Protein AF-A0A2N9QS68-F1 (afdb_monomer)

Secondary structure (DSSP, 8-state):
-PPPP-PPPPPP-PPP---PPPS-HHHHHTTS----SSS-S-TTS------PPP------GGG----

Sequence (67 aa):
MKKIRQTVRQLYVRPTVEVVKVETEGNFLAESPLVRPGGGGTTSHPGSIQVVPPTEEDGGDDDNLEG

Structure (mmCIF, N/CA/C/O backbone):
data_AF-A0A2N9QS68-F1
#
_entry.id   AF-A0A2N9QS68-F1
#
loop_
_atom_site.group_PDB
_atom_site.id
_atom_site.type_symbol
_atom_site.label_atom_id
_atom_site.label_alt_id
_atom_site.label_comp_id
_atom_site.label_asym_id
_atom_site.label_entity_id
_atom_site.label_seq_id
_atom_site.pdbx_PDB_ins_code
_atom_site.Cartn_x
_atom_site.Cartn_y
_atom_site.Cartn_z
_atom_site.occupancy
_atom_site.B_iso_or_equiv
_atom_site.auth_seq_id
_atom_site.auth_comp_id
_atom_site.auth_asym_id
_atom_site.auth_atom_id
_atom_site.pdbx_PDB_model_num
ATOM 1 N N . MET A 1 1 ? -45.549 11.292 29.869 1.00 55.12 1 MET A N 1
ATOM 2 C CA . MET A 1 1 ? -44.689 10.159 30.289 1.00 55.12 1 MET A CA 1
ATOM 3 C C . MET A 1 1 ? -43.343 10.297 29.589 1.00 55.12 1 MET A C 1
ATOM 5 O O . MET A 1 1 ? -43.330 10.386 28.366 1.00 55.12 1 MET A O 1
ATOM 9 N N . LYS A 1 2 ? -42.228 10.408 30.324 1.00 59.56 2 LYS A N 1
ATOM 10 C CA . LYS A 1 2 ? -40.887 10.515 29.719 1.00 59.56 2 LYS A CA 1
ATOM 11 C C . LYS A 1 2 ? -40.408 9.115 29.324 1.00 59.56 2 LYS A C 1
ATOM 13 O O . LYS A 1 2 ? -40.437 8.211 30.151 1.00 59.56 2 LYS A O 1
ATOM 18 N N . LYS A 1 3 ? -40.009 8.926 28.063 1.00 70.69 3 LYS A N 1
ATOM 19 C CA . LYS A 1 3 ? -39.445 7.654 27.591 1.00 70.69 3 LYS A CA 1
ATOM 20 C C . LYS A 1 3 ? -37.998 7.550 28.070 1.00 70.69 3 LYS A C 1
ATOM 22 O O . LYS A 1 3 ? -37.172 8.374 27.688 1.00 70.69 3 LYS A O 1
ATOM 27 N N . ILE A 1 4 ? -37.709 6.548 28.893 1.00 76.06 4 ILE A N 1
ATOM 28 C CA . ILE A 1 4 ? -36.342 6.193 29.278 1.00 76.06 4 ILE A CA 1
ATOM 29 C C . ILE A 1 4 ? -35.723 5.478 28.074 1.00 76.06 4 ILE A C 1
ATOM 31 O O . ILE A 1 4 ? -36.255 4.466 27.618 1.00 76.06 4 ILE A O 1
ATOM 35 N N . ARG A 1 5 ? -34.645 6.031 27.512 1.00 77.62 5 ARG A N 1
ATOM 36 C CA . ARG A 1 5 ? -33.882 5.369 26.448 1.00 77.62 5 ARG A CA 1
ATOM 37 C C . ARG A 1 5 ? -32.754 4.592 27.102 1.00 77.62 5 ARG A C 1
ATOM 39 O O . ARG A 1 5 ? -31.897 5.184 27.747 1.00 77.62 5 ARG A O 1
ATOM 46 N N . GLN A 1 6 ? -32.776 3.277 26.945 1.00 80.25 6 GLN A N 1
ATOM 47 C CA . GLN A 1 6 ? -31.699 2.413 27.398 1.00 80.25 6 GLN A CA 1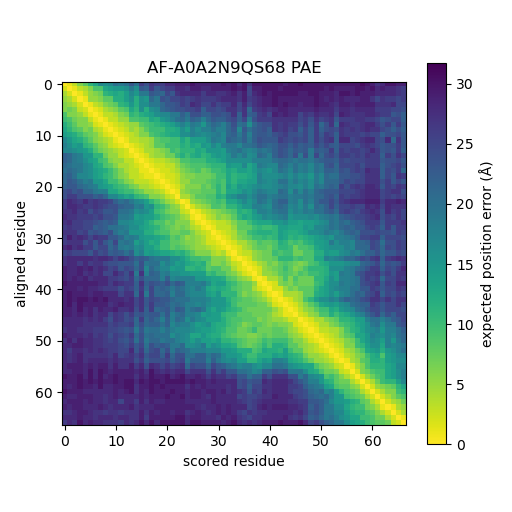
ATOM 48 C C . GLN A 1 6 ? -30.705 2.249 26.246 1.00 80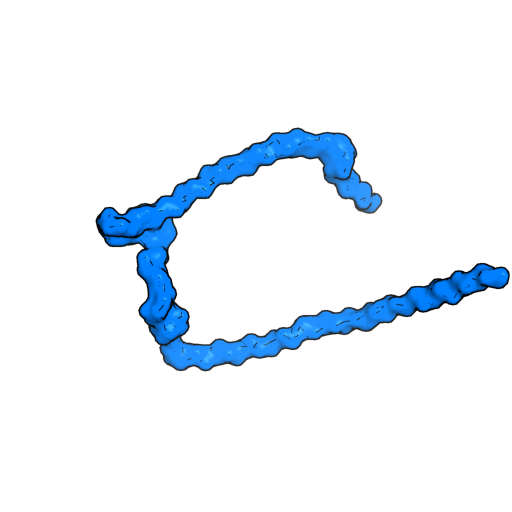.25 6 GLN A C 1
ATOM 50 O O . GLN A 1 6 ? -31.009 1.615 25.239 1.00 80.25 6 GLN A O 1
ATOM 55 N N 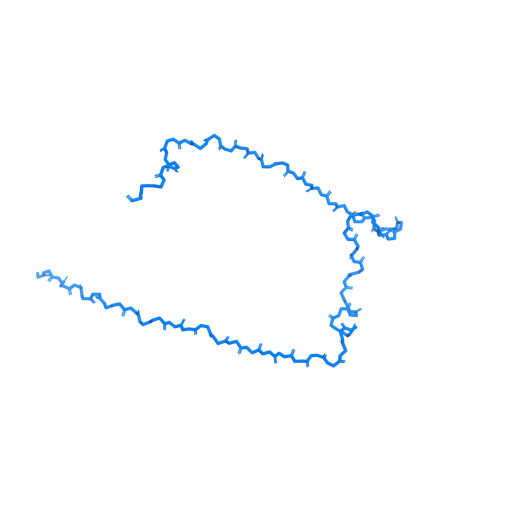. THR A 1 7 ? -29.534 2.863 26.367 1.00 79.25 7 THR A N 1
ATOM 56 C CA . THR A 1 7 ? -28.407 2.659 25.450 1.00 79.25 7 THR A CA 1
ATOM 57 C C . THR A 1 7 ? -27.551 1.503 25.951 1.00 79.25 7 THR A C 1
ATOM 59 O O . THR A 1 7 ? -27.085 1.519 27.088 1.00 79.25 7 THR A O 1
ATOM 62 N N . VAL A 1 8 ? -27.342 0.497 25.104 1.00 83.94 8 VAL A N 1
ATOM 63 C CA . VAL A 1 8 ? -26.437 -0.632 25.356 1.00 83.94 8 VAL A CA 1
ATOM 64 C C . VAL A 1 8 ? -25.139 -0.435 24.573 1.00 83.94 8 VAL A C 1
ATOM 66 O O . VAL A 1 8 ? -25.175 -0.005 23.421 1.00 83.94 8 VAL A O 1
ATOM 69 N N . ARG A 1 9 ? -23.986 -0.738 25.186 1.00 81.69 9 ARG A N 1
ATOM 70 C CA . ARG A 1 9 ? -22.692 -0.738 24.480 1.00 81.69 9 ARG A CA 1
ATOM 71 C C . ARG A 1 9 ? -22.711 -1.819 23.403 1.00 81.69 9 ARG A C 1
ATOM 73 O O . ARG A 1 9 ? -23.002 -2.975 23.702 1.00 81.69 9 ARG A O 1
ATOM 80 N N . GLN A 1 10 ? -22.364 -1.452 22.173 1.00 82.19 10 GLN A N 1
ATOM 81 C CA . GLN A 1 10 ? -22.088 -2.436 21.132 1.00 82.19 10 GLN A CA 1
ATOM 82 C C . GLN A 1 10 ? -20.821 -3.223 21.487 1.00 82.19 10 GLN A C 1
ATOM 84 O O . GLN A 1 10 ? -19.854 -2.670 22.017 1.00 82.19 10 GLN A O 1
ATOM 89 N N . LEU A 1 11 ? -20.847 -4.528 21.214 1.00 83.44 11 LEU A N 1
ATOM 90 C CA . LEU A 1 11 ? -19.666 -5.377 21.305 1.00 83.44 11 LEU A CA 1
ATOM 91 C C . LEU A 1 11 ? -18.662 -4.960 20.229 1.00 83.44 11 LEU A C 1
ATOM 93 O O . LEU A 1 11 ? -19.046 -4.610 19.114 1.00 83.44 11 LEU A O 1
ATOM 97 N N . TYR A 1 12 ? -17.376 -5.019 20.568 1.00 82.69 12 TYR A N 1
ATOM 98 C CA . TYR A 1 12 ? -16.310 -4.772 19.608 1.00 82.69 12 TYR A CA 1
ATOM 99 C C . TYR A 1 12 ? -16.378 -5.812 18.483 1.00 82.69 12 TYR A C 1
ATOM 101 O O . TYR A 1 12 ? -16.217 -7.011 18.719 1.00 82.69 12 TYR A O 1
ATOM 109 N N . VAL A 1 13 ? -16.620 -5.346 17.260 1.00 84.75 13 VAL A N 1
ATOM 110 C CA . VAL A 1 13 ? -16.539 -6.173 16.058 1.00 84.75 13 VAL A CA 1
ATOM 111 C C . VAL A 1 13 ? -15.091 -6.143 15.598 1.00 84.75 13 VAL A C 1
ATOM 113 O O . VAL A 1 13 ? -14.607 -5.121 15.115 1.00 84.75 13 VAL A O 1
ATOM 116 N N . ARG A 1 14 ? -14.378 -7.258 15.773 1.00 83.56 14 ARG A N 1
ATOM 117 C CA . ARG A 1 14 ? -13.025 -7.382 15.224 1.00 83.56 14 ARG A CA 1
ATOM 118 C C . ARG A 1 14 ? -13.086 -7.389 13.690 1.00 83.56 14 ARG A C 1
ATOM 120 O O . ARG A 1 14 ? -13.988 -8.024 13.134 1.00 83.56 14 ARG A O 1
ATOM 127 N N . PRO A 1 15 ? -12.132 -6.752 12.999 1.00 84.69 15 PRO A N 1
ATOM 128 C CA . PRO A 1 15 ? -12.020 -6.894 11.557 1.00 84.69 15 PRO A CA 1
ATOM 129 C C . PRO A 1 15 ? -11.716 -8.353 11.199 1.00 84.69 15 PRO A C 1
ATOM 131 O O . PRO A 1 15 ? -10.982 -9.047 11.907 1.00 84.69 15 PRO A O 1
ATOM 134 N N . THR A 1 16 ? -12.297 -8.818 10.096 1.00 87.81 16 THR A N 1
ATOM 135 C CA . THR A 1 16 ? -11.898 -10.081 9.468 1.00 87.81 16 THR A CA 1
ATOM 136 C C . THR A 1 16 ? -10.874 -9.751 8.393 1.00 87.81 16 THR A C 1
ATOM 138 O O . THR A 1 16 ? -11.091 -8.8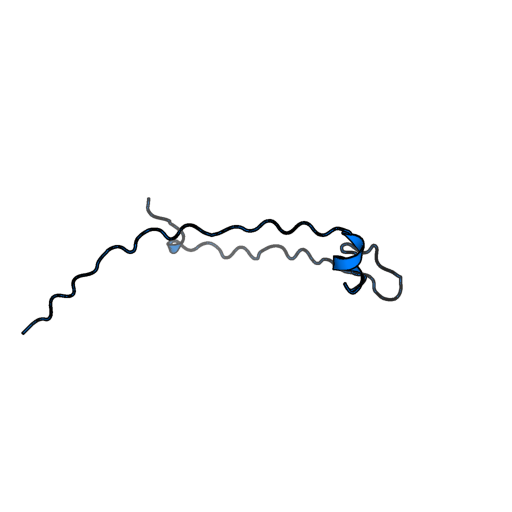29 7.611 1.00 87.81 16 THR A O 1
ATOM 141 N N . VAL A 1 17 ? -9.752 -10.468 8.387 1.00 84.75 17 VAL A N 1
ATOM 142 C CA . VAL A 1 17 ? -8.663 -10.270 7.427 1.00 84.75 17 VAL A CA 1
ATOM 143 C C . VAL A 1 17 ? -8.526 -11.535 6.596 1.00 84.75 17 VAL A C 1
ATOM 145 O O . VAL A 1 17 ? -8.489 -12.634 7.146 1.00 84.75 17 VAL A O 1
ATOM 148 N N . GLU A 1 18 ? -8.430 -11.365 5.283 1.00 88.12 18 GLU A N 1
ATOM 149 C CA . GLU A 1 18 ? -8.143 -12.429 4.329 1.00 88.12 18 GLU A CA 1
ATOM 150 C C . GLU A 1 18 ? -6.855 -12.087 3.577 1.00 88.12 18 GLU A C 1
ATOM 152 O O . GLU A 1 18 ? -6.655 -10.947 3.155 1.00 88.12 18 GLU A O 1
ATOM 157 N N . VAL A 1 19 ? -5.966 -13.071 3.437 1.00 83.62 19 VAL A N 1
ATOM 158 C CA . VAL A 1 19 ? -4.718 -12.931 2.681 1.00 83.62 19 VAL A CA 1
ATOM 159 C C . VAL A 1 19 ? -4.876 -13.694 1.375 1.00 83.62 19 VAL A C 1
ATOM 161 O O . VAL A 1 19 ? -4.891 -14.923 1.367 1.00 83.62 19 VAL A O 1
ATOM 164 N N . VAL A 1 20 ? -4.976 -12.960 0.270 1.00 81.19 20 VAL A N 1
ATOM 165 C CA . VAL A 1 20 ? -5.069 -13.540 -1.071 1.00 81.19 20 VAL A CA 1
ATOM 166 C C . VAL A 1 20 ? -3.673 -13.594 -1.681 1.00 81.19 20 VAL A C 1
ATOM 168 O O . VAL A 1 20 ? -3.015 -12.567 -1.844 1.00 81.19 20 VAL A O 1
ATOM 171 N N . LYS A 1 21 ? -3.209 -14.800 -2.020 1.00 77.62 21 LYS A N 1
ATOM 172 C CA . LYS A 1 21 ? -1.942 -14.992 -2.730 1.00 77.62 21 LYS A CA 1
ATOM 173 C C . LYS A 1 21 ? -2.186 -14.856 -4.231 1.00 77.62 21 LYS A C 1
ATOM 175 O O . LYS A 1 21 ? -2.897 -15.667 -4.813 1.00 77.62 21 LYS A O 1
ATOM 180 N N . VAL A 1 22 ? -1.580 -13.849 -4.850 1.00 75.25 22 VAL A N 1
ATOM 181 C CA . VAL A 1 22 ? -1.599 -13.671 -6.307 1.00 75.25 22 VAL A CA 1
ATOM 182 C C . VAL A 1 22 ? -0.357 -14.354 -6.882 1.00 75.25 22 VAL A C 1
ATOM 184 O O . VAL A 1 22 ? 0.756 -14.072 -6.450 1.00 75.25 22 VAL A O 1
ATOM 187 N N . GLU A 1 23 ? -0.538 -15.288 -7.820 1.00 73.25 23 GLU A N 1
ATOM 188 C CA . GLU A 1 23 ? 0.554 -16.117 -8.367 1.00 73.25 23 GLU A CA 1
ATOM 189 C C . GLU A 1 23 ? 1.567 -15.323 -9.207 1.00 73.25 23 GLU A C 1
ATOM 191 O O . GLU A 1 23 ? 2.717 -15.732 -9.349 1.00 73.25 23 GLU A O 1
ATOM 196 N N . THR A 1 24 ? 1.163 -14.163 -9.725 1.00 67.94 24 THR A N 1
ATOM 197 C CA . THR A 1 24 ? 1.993 -13.293 -10.565 1.00 67.94 24 THR A CA 1
ATOM 198 C C . THR A 1 24 ? 1.682 -11.832 -10.271 1.00 67.94 24 THR A C 1
ATOM 200 O O . THR A 1 24 ? 0.676 -11.300 -10.744 1.00 67.94 24 THR A O 1
ATOM 203 N N . GLU A 1 25 ? 2.573 -11.171 -9.532 1.00 61.72 25 GLU A N 1
ATOM 204 C CA . GLU A 1 25 ? 2.514 -9.730 -9.233 1.00 61.72 25 GLU A CA 1
ATOM 205 C C . GLU A 1 25 ? 2.380 -8.876 -10.508 1.00 61.72 25 GLU A C 1
ATOM 207 O O . GLU A 1 25 ? 1.709 -7.846 -10.508 1.00 61.72 25 GLU A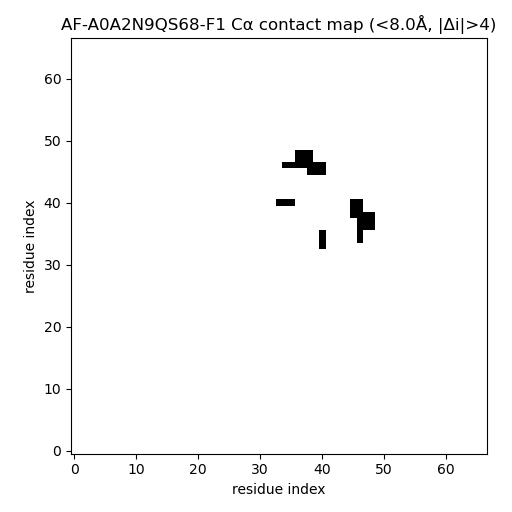 O 1
ATOM 212 N N . GLY A 1 26 ? 2.940 -9.354 -11.627 1.00 60.88 26 GLY A N 1
ATOM 213 C CA . GLY A 1 26 ? 2.881 -8.678 -12.923 1.00 60.88 26 GLY A CA 1
ATOM 214 C C . GLY A 1 26 ? 1.473 -8.530 -13.507 1.00 60.88 26 GLY A C 1
ATOM 215 O O . GLY A 1 26 ? 1.208 -7.532 -14.167 1.00 60.88 26 GLY A O 1
ATOM 216 N N . ASN A 1 27 ? 0.547 -9.457 -13.231 1.00 63.59 27 ASN A N 1
ATOM 217 C CA . ASN A 1 27 ? -0.807 -9.407 -13.805 1.00 63.59 27 ASN A CA 1
ATOM 218 C C . ASN A 1 27 ? -1.717 -8.407 -13.087 1.00 63.59 27 ASN A C 1
ATOM 220 O O . ASN A 1 27 ? -2.641 -7.877 -13.694 1.00 63.59 27 ASN A O 1
ATOM 224 N N . PHE A 1 28 ? -1.456 -8.128 -11.807 1.00 66.06 28 PHE A N 1
ATOM 225 C CA . PHE A 1 28 ? -2.257 -7.172 -11.043 1.00 66.06 28 PHE A CA 1
ATOM 226 C C . PHE A 1 28 ? -2.054 -5.734 -11.539 1.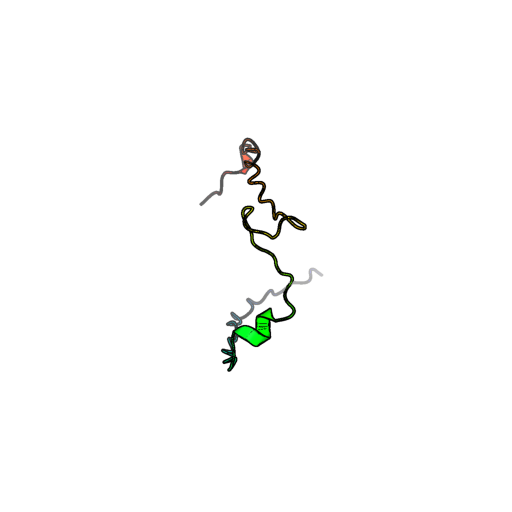00 66.06 28 PHE A C 1
ATOM 228 O O . PHE A 1 28 ? -2.958 -4.907 -11.462 1.00 66.06 28 PHE A O 1
ATOM 235 N N . LEU A 1 29 ? -0.866 -5.454 -12.079 1.00 70.56 29 LEU A N 1
ATOM 236 C CA . LEU A 1 29 ? -0.466 -4.133 -12.556 1.00 70.56 29 LEU A CA 1
ATOM 237 C C . LEU A 1 29 ? -0.340 -4.048 -14.083 1.00 70.56 29 LEU A C 1
ATOM 239 O O . LEU A 1 29 ? -0.015 -2.979 -14.591 1.00 70.56 29 LEU A O 1
ATOM 243 N N . ALA A 1 30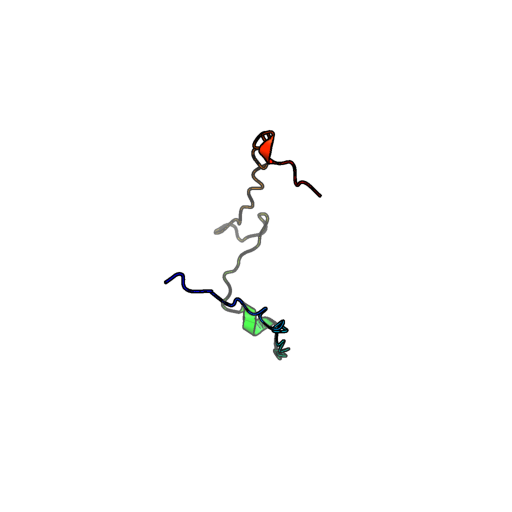 ? -0.615 -5.130 -14.818 1.00 69.81 30 ALA A N 1
ATOM 244 C CA . ALA A 1 30 ? -0.474 -5.180 -16.277 1.00 69.81 30 ALA A CA 1
ATOM 245 C C . ALA A 1 30 ? -1.328 -4.124 -17.003 1.00 69.81 30 ALA A C 1
ATOM 247 O O . ALA A 1 30 ? -0.872 -3.541 -17.980 1.00 69.81 30 ALA A O 1
ATOM 248 N N . GLU A 1 31 ? -2.525 -3.841 -16.482 1.00 70.88 31 GLU A N 1
ATOM 249 C CA . GLU A 1 31 ? -3.444 -2.804 -16.987 1.00 70.88 31 GLU A CA 1
ATOM 250 C C . GLU A 1 31 ? -3.370 -1.498 -16.178 1.00 70.88 31 G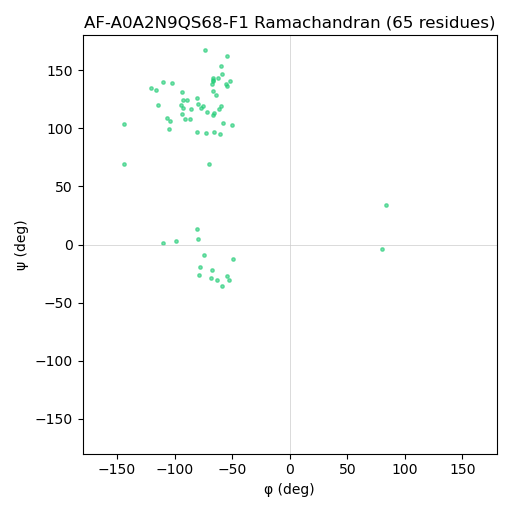LU A C 1
ATOM 252 O O . GLU A 1 31 ? -4.133 -0.558 -16.414 1.00 70.88 31 GLU A O 1
ATOM 257 N N . SER A 1 32 ? -2.478 -1.419 -15.184 1.00 69.56 32 SER A N 1
ATOM 258 C CA . SER A 1 32 ? -2.289 -0.166 -14.461 1.00 69.56 32 SER A CA 1
ATOM 259 C C . SER A 1 32 ? -1.662 0.866 -15.405 1.00 69.56 32 SER A C 1
ATOM 261 O O . SER A 1 32 ? -0.755 0.530 -16.174 1.00 69.56 32 SER A O 1
ATOM 263 N N . PRO A 1 33 ? -2.123 2.129 -15.384 1.00 70.25 33 PRO A N 1
ATOM 264 C CA . PRO A 1 33 ? -1.478 3.180 -16.149 1.00 70.25 33 PRO A CA 1
ATOM 265 C C . PRO A 1 33 ? 0.020 3.218 -15.841 1.00 70.25 33 PRO A C 1
ATOM 267 O O . PRO A 1 33 ? 0.419 3.073 -14.684 1.00 70.25 33 PRO A O 1
ATOM 270 N N . LEU A 1 34 ? 0.850 3.452 -16.862 1.00 65.69 34 LEU A N 1
ATOM 271 C CA . LEU A 1 34 ? 2.301 3.593 -16.713 1.00 65.69 34 LEU A CA 1
ATOM 272 C C . LEU A 1 34 ? 2.638 4.911 -15.991 1.00 65.69 34 LEU A C 1
ATOM 274 O O . LEU A 1 34 ? 3.160 5.859 -16.578 1.00 65.69 34 LEU A O 1
ATOM 278 N N . VAL A 1 35 ? 2.306 4.994 -14.706 1.00 61.97 35 VAL A N 1
ATOM 279 C CA . VAL A 1 35 ? 2.559 6.148 -13.850 1.00 61.97 35 VAL A CA 1
ATOM 280 C C . VAL A 1 35 ? 3.888 5.904 -13.157 1.00 61.97 35 VAL A C 1
ATOM 282 O O . VAL A 1 35 ? 4.022 5.005 -12.332 1.00 61.97 35 VAL A O 1
ATOM 285 N N . ARG A 1 36 ? 4.892 6.709 -13.504 1.00 65.88 36 ARG A N 1
ATOM 286 C CA . ARG A 1 36 ? 6.155 6.801 -12.764 1.00 65.88 36 ARG A CA 1
ATOM 287 C C . ARG A 1 36 ? 6.135 8.107 -11.971 1.00 65.88 36 ARG A C 1
ATOM 289 O O . ARG A 1 36 ? 6.357 9.164 -12.570 1.00 65.88 36 ARG A O 1
ATOM 296 N N . PRO A 1 37 ? 5.822 8.063 -10.664 1.00 64.31 37 PRO A N 1
ATOM 297 C CA . PRO A 1 37 ? 5.842 9.249 -9.820 1.00 64.31 37 PRO A CA 1
ATOM 298 C C . PRO A 1 37 ? 7.247 9.872 -9.822 1.00 64.31 37 PRO A C 1
ATOM 300 O O . PRO A 1 37 ? 8.243 9.158 -9.915 1.00 64.31 37 PRO A O 1
ATOM 303 N N . GLY A 1 38 ? 7.340 11.199 -9.720 1.00 60.75 38 GLY A N 1
ATOM 304 C CA . GLY A 1 38 ? 8.625 11.890 -9.543 1.00 60.75 38 GLY A CA 1
ATOM 305 C C . GLY A 1 38 ? 9.414 12.159 -10.829 1.00 60.75 38 GLY A C 1
ATOM 306 O O . GLY A 1 38 ? 10.639 12.124 -10.810 1.00 60.75 38 GLY A O 1
ATOM 307 N N . GLY A 1 39 ? 8.744 12.421 -11.955 1.00 61.59 39 GLY A N 1
ATOM 308 C CA . GLY A 1 39 ? 9.399 12.915 -13.175 1.00 61.59 39 GLY A CA 1
ATOM 309 C C . GLY A 1 39 ? 10.110 11.861 -14.031 1.00 61.59 39 GLY A C 1
ATOM 310 O O . GLY A 1 39 ? 10.552 12.183 -15.128 1.00 61.59 39 GLY A O 1
ATOM 311 N N . GLY A 1 40 ? 10.175 10.598 -13.600 1.00 62.59 40 GLY A N 1
ATOM 312 C CA . GLY A 1 40 ? 10.820 9.499 -14.341 1.00 62.59 40 GLY A CA 1
ATOM 313 C C . GLY A 1 40 ? 9.980 8.867 -15.466 1.00 62.59 40 GLY A C 1
ATOM 314 O O . GLY A 1 40 ? 10.296 7.761 -15.919 1.00 62.59 40 GLY A O 1
ATOM 315 N N . GLY A 1 41 ? 8.874 9.507 -15.862 1.00 64.12 41 GLY A N 1
ATOM 316 C CA . GLY A 1 41 ? 7.953 9.045 -16.907 1.00 64.12 41 GLY A CA 1
ATOM 317 C C . GLY A 1 41 ? 8.513 9.189 -18.326 1.00 64.12 41 GLY A C 1
ATOM 318 O O . GLY A 1 41 ? 9.523 9.848 -18.554 1.00 64.12 41 GLY A O 1
ATOM 319 N N . THR A 1 42 ? 7.854 8.562 -19.306 1.00 64.19 42 THR A N 1
ATOM 320 C CA . THR A 1 42 ? 8.174 8.779 -20.732 1.00 64.19 42 THR A CA 1
ATOM 321 C C . THR A 1 42 ? 7.984 10.252 -21.107 1.00 64.19 42 THR A C 1
ATOM 323 O O . THR A 1 42 ? 7.143 10.922 -20.512 1.00 64.19 42 THR A O 1
ATOM 326 N N . THR A 1 43 ? 8.697 10.749 -22.121 1.00 64.50 43 THR A N 1
ATOM 327 C CA . THR A 1 43 ? 8.640 12.163 -22.554 1.00 64.50 43 THR A CA 1
ATOM 328 C C . THR A 1 43 ? 7.227 12.661 -22.877 1.00 64.50 43 THR A C 1
ATOM 330 O O . THR A 1 43 ? 6.953 13.846 -22.728 1.00 64.50 43 THR A O 1
ATOM 333 N N . SER A 1 44 ? 6.319 11.765 -23.278 1.00 66.44 44 SER A N 1
ATOM 334 C CA . SER A 1 44 ? 4.915 12.077 -23.575 1.00 66.44 44 SER A CA 1
ATOM 335 C C . SER A 1 44 ? 4.029 12.233 -22.331 1.00 66.44 44 SER A C 1
ATOM 337 O O . SER A 1 44 ? 2.962 12.826 -22.430 1.00 66.44 44 SER A O 1
ATOM 339 N N . HIS A 1 45 ? 4.456 11.712 -21.175 1.00 61.22 45 HIS A N 1
ATOM 340 C CA . HIS A 1 45 ? 3.708 11.746 -19.912 1.00 61.22 45 HIS A CA 1
ATOM 341 C C . HIS A 1 45 ? 4.665 11.916 -18.716 1.00 61.22 45 HIS A C 1
ATOM 343 O O . HIS A 1 45 ? 4.864 10.974 -17.939 1.00 61.22 45 HIS A O 1
ATOM 349 N N . PRO A 1 46 ? 5.306 13.089 -18.556 1.00 64.69 46 PRO A N 1
ATOM 350 C CA . PRO A 1 46 ? 6.103 13.365 -17.370 1.00 64.69 46 PRO A 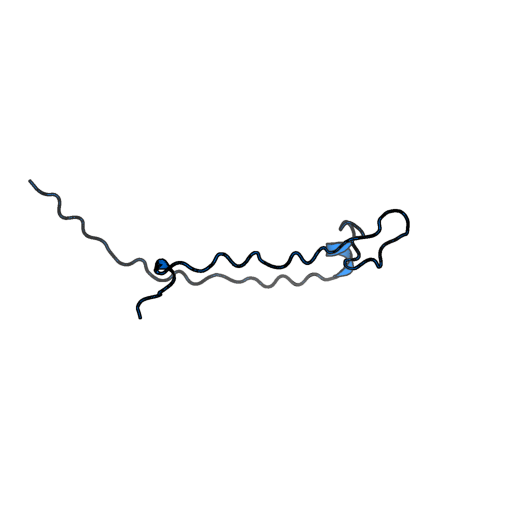CA 1
ATOM 351 C C . PRO A 1 46 ? 5.173 13.436 -16.151 1.00 64.69 46 PRO A C 1
ATOM 353 O O . PRO A 1 46 ? 4.355 14.344 -16.030 1.00 64.69 46 PRO A O 1
ATOM 356 N N . GLY A 1 47 ? 5.270 12.461 -15.245 1.00 63.56 47 GLY A N 1
ATOM 357 C CA . GLY A 1 47 ? 4.557 12.522 -13.970 1.00 63.56 47 GLY A CA 1
ATOM 358 C C . GLY A 1 47 ? 5.104 13.665 -13.113 1.00 63.56 47 GLY A C 1
ATOM 359 O O . GLY A 1 47 ? 6.318 13.771 -12.949 1.00 63.56 47 GLY A O 1
ATOM 360 N N . SER A 1 48 ? 4.239 14.504 -12.542 1.00 69.50 48 SER A N 1
ATOM 361 C CA . SER A 1 48 ? 4.631 15.551 -11.592 1.00 69.50 48 SER A CA 1
ATOM 362 C C . SER A 1 48 ? 4.138 15.208 -10.186 1.00 69.50 48 SER A C 1
ATOM 364 O O . SER A 1 48 ? 3.042 14.684 -10.004 1.00 69.50 48 SER A O 1
ATOM 366 N N . ILE A 1 49 ? 4.971 15.475 -9.180 1.00 67.31 49 ILE A N 1
ATOM 367 C CA . ILE A 1 49 ? 4.566 15.465 -7.772 1.00 67.31 49 ILE A CA 1
ATOM 368 C C . ILE A 1 49 ? 4.706 16.902 -7.296 1.00 67.31 49 ILE A C 1
ATOM 370 O O . ILE A 1 49 ? 5.798 17.464 -7.354 1.00 67.31 49 ILE A O 1
ATOM 374 N N . GLN A 1 50 ? 3.608 17.494 -6.841 1.00 74.94 50 GLN A N 1
ATOM 375 C CA . GLN A 1 50 ? 3.633 18.789 -6.174 1.00 74.94 50 GLN A CA 1
ATOM 376 C C . GLN A 1 50 ? 3.457 18.545 -4.681 1.00 74.94 50 GLN A C 1
ATOM 378 O O . GLN A 1 50 ? 2.371 18.193 -4.229 1.00 74.94 50 GLN A O 1
ATOM 383 N N . VAL A 1 51 ? 4.542 18.698 -3.924 1.00 76.12 51 VAL A N 1
ATOM 384 C CA . VAL A 1 51 ? 4.462 18.766 -2.464 1.00 76.12 51 VAL A CA 1
ATOM 385 C C . VAL A 1 51 ? 4.058 20.194 -2.131 1.00 76.12 51 VAL A C 1
ATOM 387 O O . VAL A 1 51 ? 4.890 21.098 -2.152 1.00 76.12 51 VAL A O 1
ATOM 390 N N . VAL A 1 52 ? 2.762 20.406 -1.913 1.00 81.56 52 VAL A N 1
ATOM 391 C CA . VAL A 1 52 ? 2.252 21.687 -1.426 1.00 81.56 52 VAL A CA 1
ATOM 392 C C . VAL A 1 52 ? 2.497 21.711 0.082 1.00 81.56 52 VAL A C 1
ATOM 394 O O . VAL A 1 52 ? 2.023 20.798 0.765 1.00 81.56 52 VAL A O 1
ATOM 397 N N . PRO A 1 53 ? 3.257 22.687 0.612 1.00 81.56 53 PRO A N 1
ATOM 398 C CA . PRO A 1 53 ? 3.378 22.855 2.051 1.00 81.56 53 PRO A CA 1
ATOM 399 C C . PRO A 1 53 ? 1.977 23.010 2.647 1.00 81.56 53 PRO A C 1
ATOM 401 O O . PRO A 1 53 ? 1.156 23.713 2.045 1.00 81.56 53 PRO A O 1
ATOM 404 N N . PRO A 1 54 ? 1.673 22.374 3.790 1.00 74.25 54 PRO A N 1
ATOM 405 C CA . PRO A 1 54 ? 0.437 22.690 4.480 1.00 74.25 54 PRO A CA 1
ATOM 406 C C . PRO A 1 54 ? 0.404 24.200 4.729 1.00 74.25 54 PRO A C 1
ATOM 408 O O . PRO A 1 54 ? 1.414 24.815 5.075 1.00 74.25 54 PRO A O 1
ATOM 411 N N . THR A 1 55 ? -0.750 24.815 4.487 1.00 78.56 55 THR A N 1
ATOM 412 C CA . THR A 1 55 ? -1.014 26.110 5.107 1.00 78.56 55 THR A CA 1
ATOM 413 C C . THR A 1 55 ? -1.247 25.796 6.572 1.00 78.56 55 THR A C 1
ATOM 415 O O . THR A 1 55 ? -2.186 25.067 6.878 1.00 78.56 55 THR A O 1
ATOM 418 N N . GLU A 1 56 ? -0.350 26.260 7.439 1.00 69.06 56 GLU A N 1
ATOM 419 C CA . GLU A 1 56 ? -0.600 26.273 8.877 1.00 69.06 56 GLU A CA 1
ATOM 420 C C . GLU A 1 56 ? -1.882 27.098 9.069 1.00 69.06 56 GLU A C 1
ATOM 422 O O . GLU A 1 56 ? -1.874 28.318 8.882 1.00 69.06 56 GLU A O 1
ATOM 427 N N . GLU A 1 57 ? -3.010 26.438 9.337 1.00 69.38 57 GLU A N 1
ATOM 428 C CA . GLU A 1 57 ? -4.071 27.111 10.074 1.00 69.38 57 GLU A CA 1
ATOM 429 C C . GLU A 1 57 ? -3.458 27.349 11.448 1.00 69.38 57 GLU A C 1
ATOM 431 O O . GLU A 1 57 ? -3.092 26.395 12.128 1.00 69.38 57 GLU A O 1
ATOM 436 N N . ASP A 1 58 ? -3.235 28.619 11.790 1.00 65.19 58 ASP A N 1
ATOM 437 C CA . ASP A 1 58 ? -2.942 29.020 13.161 1.00 65.19 58 ASP A CA 1
ATOM 438 C C . ASP A 1 58 ? -4.027 28.386 14.030 1.00 65.19 58 ASP A C 1
ATOM 440 O O . ASP A 1 58 ? -5.192 28.786 13.954 1.00 65.19 58 ASP A O 1
ATOM 444 N N . GLY A 1 59 ? -3.648 27.305 14.713 1.00 58.12 59 GLY A N 1
ATOM 445 C CA . GLY A 1 59 ? -4.522 26.502 15.542 1.00 58.12 59 GLY A CA 1
ATOM 446 C C . GLY A 1 59 ? -5.057 27.398 16.633 1.00 58.12 59 GLY A C 1
ATOM 447 O O . GLY A 1 59 ? -4.373 27.661 17.622 1.00 58.12 59 GLY A O 1
ATOM 448 N N . GLY A 1 60 ? -6.248 27.948 16.400 1.00 60.75 60 GLY A N 1
ATOM 449 C CA . GLY A 1 60 ? -6.933 28.773 17.378 1.00 60.75 60 GLY A CA 1
ATOM 450 C C . GLY A 1 60 ? -7.072 28.006 18.691 1.00 60.75 60 GLY A C 1
ATOM 451 O O . GLY A 1 60 ? -6.973 26.781 18.721 1.00 60.75 60 GLY A O 1
ATOM 452 N N . ASP A 1 61 ? -7.340 28.725 19.780 1.00 59.88 61 ASP A N 1
ATOM 453 C CA . ASP A 1 61 ? -7.403 28.191 21.153 1.00 59.88 61 ASP A CA 1
ATOM 454 C C . ASP A 1 61 ? -8.279 26.918 21.348 1.00 59.88 61 ASP A C 1
ATOM 456 O O . ASP A 1 61 ? -8.174 26.262 22.389 1.00 59.88 61 ASP A O 1
ATOM 460 N N . ASP A 1 62 ? -9.103 26.551 20.357 1.00 58.38 62 ASP A N 1
ATOM 461 C CA . ASP A 1 62 ? -9.920 25.332 20.270 1.00 58.38 62 ASP A CA 1
ATOM 462 C C . ASP A 1 62 ? -9.131 24.036 19.946 1.00 58.38 62 ASP A C 1
ATOM 464 O O . ASP A 1 62 ? -9.691 22.946 20.078 1.00 58.38 62 ASP A O 1
ATOM 468 N N . ASP A 1 63 ? -7.842 24.107 19.584 1.00 57.84 63 ASP A N 1
ATOM 469 C CA . ASP A 1 63 ? -6.980 22.927 19.339 1.00 57.84 63 ASP A CA 1
ATOM 470 C C . ASP A 1 63 ? -6.428 22.276 20.626 1.00 57.84 63 ASP A C 1
ATOM 472 O O . ASP A 1 63 ? -5.658 21.306 20.593 1.00 57.84 63 ASP A O 1
ATOM 476 N N . ASN A 1 64 ? -6.843 22.766 21.795 1.00 61.25 64 ASN A N 1
ATOM 477 C CA . ASN A 1 64 ? -6.547 22.120 23.067 1.00 61.25 64 ASN A CA 1
ATOM 478 C C . ASN A 1 64 ? -7.387 20.845 23.226 1.00 61.25 64 ASN A C 1
ATOM 480 O O . ASN A 1 64 ? -8.521 20.870 23.701 1.00 61.25 64 ASN A O 1
ATOM 484 N N . LEU A 1 65 ? -6.805 19.694 22.881 1.00 63.78 65 LEU A N 1
ATOM 485 C CA . LEU A 1 65 ? -7.315 18.403 23.340 1.00 63.78 65 LEU A CA 1
ATOM 486 C C . LEU A 1 65 ? -7.150 18.325 24.865 1.00 63.78 65 LEU A C 1
ATOM 488 O O . LEU A 1 65 ? -6.072 18.006 25.368 1.00 63.78 65 LEU A O 1
ATOM 492 N N . GLU A 1 66 ? -8.219 18.637 25.599 1.00 62.50 66 GLU A N 1
ATOM 493 C CA . GLU A 1 66 ? -8.301 18.385 27.038 1.00 62.50 66 GLU A CA 1
ATOM 494 C C . GLU A 1 66 ? -8.146 16.877 27.298 1.00 62.50 66 GLU A C 1
ATOM 496 O O . GLU A 1 66 ? -8.911 16.052 26.786 1.00 62.50 66 GLU A O 1
ATOM 501 N N . GLY A 1 67 ? -7.101 16.529 28.051 1.00 50.88 67 GLY A N 1
ATOM 502 C CA . GLY A 1 67 ? -6.815 15.173 28.527 1.00 50.88 67 GLY A CA 1
ATOM 503 C C . GLY A 1 67 ? -7.536 14.818 29.817 1.00 50.88 67 GLY A C 1
ATOM 504 O O . GLY A 1 67 ? -7.870 15.739 30.595 1.00 50.88 67 GLY A O 1
#

Solvent-accessible surface area (backbone atoms only — not comparable to full-atom values): 5093 Å² total; per-residue (Å²): 136,87,82,84,79,86,85,76,84,80,78,86,78,76,87,86,85,84,89,82,85,70,96,52,76,64,68,80,49,66,84,49,76,90,78,33,79,70,54,72,26,56,92,93,53,62,31,80,72,81,85,72,76,79,79,79,70,80,75,52,89,84,71,66,79,84,127

Organism: NCBI:txid1177574

pLDDT: mean 70.46, std 9.25, range [50.88, 88.12]

Radius of gyration: 25.13 Å; Cα contacts (8 Å, |Δi|>4): 19; chains: 1; bounding box: 56×45×54 Å

Foldseek 3Di:
DDDDDDDDDDDDDDDDDDDDDDPDPCVVCVPPPPDDADQPDDPVDGHYDDPDPDDPPVPPPVPDPDD

Mean predicted aligned error: 18.13 Å